Protein AF-A0A966VC44-F1 (afdb_monomer_lite)

pLDDT: mean 82.42, std 14.02, range [41.19, 95.12]

Sequence (64 aa):
MDRPFPITATRAALSPMKTVARVRDVLWRYR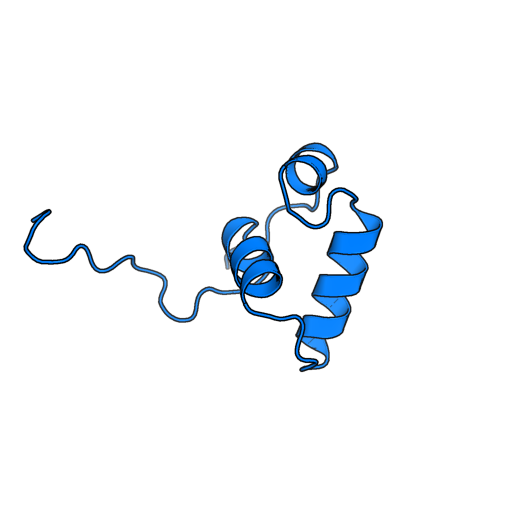RGESIGFTLVSSLKSMGLIPRAHGRYELGTKYQ

Foldseek 3Di:
DDDQDDQDQVLCCVAPLNGSVSLVVLLVCVVVVHDPDDRNVVSCCVSSVDPDPDPDDPDPPVRD

Radius of gyration: 13.3 Å; chains: 1; bounding box: 33×32×24 Å

Secondary structure (DSSP, 8-state):
--PPPP--HHHHHHSTT-SHHHHHHHHHHHHTT----HHHHHHHHHTTSS--SSSS----GGG-

Structure (mmCIF, N/CA/C/O backbone):
data_AF-A0A966VC44-F1
#
_entry.id   AF-A0A966VC44-F1
#
loop_
_atom_site.group_PDB
_atom_site.id
_atom_site.type_symbol
_atom_site.label_atom_id
_atom_site.label_alt_id
_atom_site.label_comp_id
_atom_site.label_asym_id
_atom_site.label_entity_id
_atom_site.label_seq_id
_atom_site.pdbx_PDB_ins_code
_atom_site.Cartn_x
_atom_site.Cartn_y
_atom_site.Cartn_z
_atom_site.occupancy
_atom_site.B_iso_or_equiv
_atom_site.auth_seq_id
_atom_site.auth_comp_id
_atom_site.auth_asym_id
_atom_site.auth_atom_id
_atom_site.pdbx_PDB_model_num
ATOM 1 N N . MET A 1 1 ? -19.474 -10.440 -5.249 1.00 41.19 1 MET A N 1
ATOM 2 C CA . MET A 1 1 ? -18.082 -10.718 -4.838 1.00 41.19 1 MET A CA 1
ATOM 3 C C . MET A 1 1 ? -17.176 -9.728 -5.550 1.00 41.19 1 MET A C 1
ATOM 5 O O . MET A 1 1 ? -16.947 -9.889 -6.744 1.00 41.19 1 MET A O 1
ATOM 9 N N . ASP A 1 2 ? -16.738 -8.682 -4.849 1.00 59.12 2 ASP A N 1
ATOM 10 C CA . ASP A 1 2 ? -15.745 -7.725 -5.350 1.00 59.12 2 ASP A CA 1
ATOM 11 C C . ASP A 1 2 ? -14.418 -8.458 -5.548 1.00 59.12 2 ASP A C 1
ATOM 13 O O . ASP A 1 2 ? -13.748 -8.825 -4.581 1.00 59.12 2 ASP A O 1
ATOM 17 N N . ARG A 1 3 ? -14.048 -8.744 -6.799 1.00 58.16 3 ARG A N 1
ATOM 18 C CA . ARG A 1 3 ? -12.700 -9.249 -7.075 1.00 58.16 3 ARG A CA 1
ATOM 19 C C . ARG A 1 3 ? -11.734 -8.094 -6.807 1.00 58.16 3 ARG A C 1
ATOM 21 O O . ARG A 1 3 ? -11.930 -7.031 -7.397 1.00 58.16 3 ARG A O 1
ATOM 28 N N . PRO A 1 4 ? -10.704 -8.270 -5.961 1.00 66.38 4 PRO A N 1
ATOM 29 C CA . PRO A 1 4 ? -9.706 -7.230 -5.766 1.00 66.38 4 PRO A CA 1
ATOM 30 C C . PRO A 1 4 ? -9.104 -6.855 -7.120 1.00 66.38 4 PRO A C 1
ATOM 32 O O . PRO A 1 4 ? -8.792 -7.727 -7.937 1.00 66.38 4 PRO A O 1
ATOM 35 N N . PHE A 1 5 ? -8.985 -5.552 -7.374 1.00 74.31 5 PHE A N 1
ATOM 36 C CA . PHE A 1 5 ? -8.476 -5.061 -8.649 1.00 74.31 5 PHE A CA 1
ATOM 37 C C . PHE A 1 5 ? -7.074 -5.622 -8.939 1.00 74.31 5 PHE A C 1
ATOM 39 O O . PHE A 1 5 ? -6.279 -5.811 -8.012 1.00 74.31 5 PHE A O 1
ATOM 46 N N . PRO A 1 6 ? -6.724 -5.849 -10.218 1.00 80.62 6 PRO A N 1
ATOM 47 C CA . PRO A 1 6 ? -5.402 -6.346 -10.573 1.00 80.62 6 PRO A CA 1
ATOM 48 C C . PRO A 1 6 ? -4.300 -5.377 -10.118 1.00 80.62 6 PRO A C 1
ATOM 50 O O . PRO A 1 6 ? -4.410 -4.155 -10.267 1.00 80.62 6 PRO A O 1
ATOM 53 N N . ILE A 1 7 ? -3.203 -5.927 -9.584 1.00 83.81 7 ILE A N 1
ATOM 54 C CA . ILE A 1 7 ? -2.014 -5.143 -9.226 1.00 83.81 7 ILE A CA 1
ATOM 55 C C . IL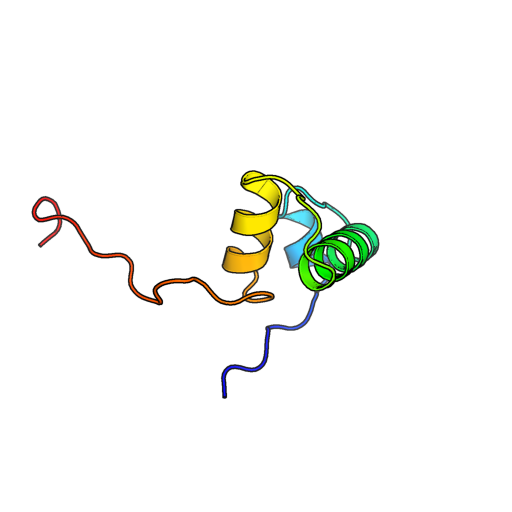E A 1 7 ? -1.276 -4.770 -10.517 1.00 83.81 7 ILE A C 1
ATOM 57 O O . ILE A 1 7 ? -0.498 -5.556 -11.052 1.00 83.81 7 ILE A O 1
ATOM 61 N N . THR A 1 8 ? -1.520 -3.561 -11.015 1.00 86.94 8 THR A N 1
ATOM 62 C CA . THR A 1 8 ? -0.844 -2.997 -12.196 1.00 86.94 8 THR A CA 1
ATOM 63 C C . THR A 1 8 ? 0.341 -2.113 -11.802 1.00 86.94 8 THR A C 1
ATOM 65 O O . THR A 1 8 ? 0.265 -1.411 -10.788 1.00 86.94 8 THR A O 1
ATOM 68 N N . ALA A 1 9 ? 1.380 -2.053 -12.640 1.00 86.50 9 ALA A N 1
ATOM 69 C CA . ALA A 1 9 ? 2.545 -1.188 -12.427 1.00 86.50 9 ALA A CA 1
ATOM 70 C C . ALA A 1 9 ? 2.177 0.300 -12.287 1.00 86.50 9 ALA A C 1
ATOM 72 O O . ALA A 1 9 ? 2.675 0.965 -11.383 1.00 86.50 9 ALA A O 1
ATOM 73 N N . THR A 1 10 ? 1.232 0.797 -13.089 1.00 87.31 10 THR A N 1
ATOM 74 C CA . THR A 1 10 ? 0.773 2.196 -13.048 1.00 87.31 10 THR A CA 1
ATOM 75 C C . THR A 1 10 ? 0.205 2.575 -11.679 1.00 87.31 10 THR A C 1
ATOM 77 O O . THR A 1 10 ? 0.603 3.573 -11.084 1.00 87.31 10 THR A O 1
ATOM 80 N N . ARG A 1 11 ? -0.677 1.736 -11.118 1.00 85.19 11 ARG A N 1
ATOM 81 C CA . ARG A 1 11 ? -1.236 1.947 -9.771 1.00 85.19 11 ARG A CA 1
ATOM 82 C C . ARG A 1 11 ? -0.175 1.827 -8.679 1.00 85.19 11 ARG A C 1
ATOM 84 O O . ARG A 1 11 ? -0.220 2.572 -7.705 1.00 85.19 11 ARG A O 1
ATOM 91 N N . ALA A 1 12 ? 0.781 0.910 -8.838 1.00 88.94 12 ALA A N 1
ATOM 92 C CA . ALA A 1 12 ? 1.887 0.776 -7.897 1.00 88.94 12 ALA A CA 1
ATOM 93 C C . ALA A 1 12 ? 2.762 2.043 -7.875 1.00 88.94 12 ALA A C 1
ATOM 95 O O . ALA A 1 12 ? 3.085 2.515 -6.786 1.00 88.94 12 ALA A O 1
ATOM 96 N N . ALA A 1 13 ? 3.056 2.638 -9.035 1.00 89.25 13 ALA A N 1
ATOM 97 C CA . ALA A 1 13 ? 3.844 3.869 -9.163 1.00 89.25 13 ALA A CA 1
ATOM 98 C C . ALA A 1 13 ? 3.179 5.089 -8.495 1.00 89.25 13 ALA A C 1
ATOM 100 O O . ALA A 1 13 ? 3.856 5.913 -7.872 1.00 89.25 13 ALA A O 1
ATOM 101 N N . LEU A 1 14 ? 1.846 5.170 -8.572 1.00 88.62 14 LEU A N 1
ATOM 102 C CA . LEU A 1 14 ? 1.050 6.204 -7.899 1.00 88.62 14 LEU A CA 1
ATOM 103 C C . LEU A 1 14 ? 0.964 6.001 -6.379 1.00 88.62 14 LEU A C 1
ATOM 105 O O . LEU A 1 14 ? 0.707 6.947 -5.641 1.00 88.62 14 LEU A O 1
ATOM 109 N N . SER A 1 15 ? 1.197 4.781 -5.895 1.00 88.38 15 SER A N 1
ATOM 110 C CA . SER A 1 15 ? 1.177 4.475 -4.466 1.00 88.38 15 SER A CA 1
ATOM 111 C C . SER A 1 15 ? 2.522 4.785 -3.781 1.00 88.38 15 SER A C 1
ATOM 113 O O . SER A 1 15 ? 3.566 4.841 -4.440 1.00 88.38 15 SER A O 1
ATOM 115 N N . PRO 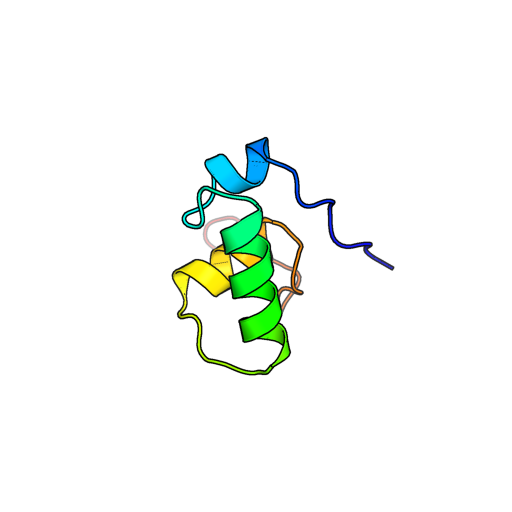A 1 16 ? 2.554 4.880 -2.439 1.00 89.75 16 PRO A N 1
ATOM 116 C CA . PRO A 1 16 ? 3.800 4.972 -1.670 1.00 89.75 16 PRO A CA 1
ATOM 117 C C . PRO A 1 16 ? 4.729 3.762 -1.845 1.00 89.75 16 PRO A C 1
ATOM 119 O O . PRO A 1 16 ? 5.918 3.857 -1.571 1.00 89.75 16 PRO A O 1
ATOM 122 N N . MET A 1 17 ? 4.200 2.621 -2.302 1.00 92.25 17 MET A N 1
ATOM 123 C CA . MET A 1 17 ? 4.974 1.393 -2.507 1.00 92.25 17 MET A CA 1
ATOM 124 C C . MET A 1 17 ? 5.825 1.451 -3.782 1.00 92.25 17 MET A C 1
ATOM 126 O O . MET A 1 17 ? 6.817 0.730 -3.864 1.00 92.25 17 MET A O 1
ATOM 130 N N . LYS A 1 18 ? 5.467 2.316 -4.746 1.00 89.88 18 LYS A N 1
ATOM 131 C CA . LYS A 1 18 ? 6.146 2.606 -6.027 1.00 89.88 18 LYS A CA 1
ATOM 132 C C . LYS A 1 18 ? 6.304 1.440 -7.007 1.00 89.88 18 LYS A C 1
ATOM 134 O O . LYS A 1 18 ? 6.253 1.655 -8.212 1.00 89.88 18 LYS A O 1
ATOM 139 N N . THR A 1 19 ? 6.448 0.209 -6.527 1.00 93.31 19 THR A N 1
ATOM 140 C CA . THR A 1 19 ? 6.708 -0.985 -7.335 1.00 93.31 19 THR A CA 1
ATOM 141 C C . THR A 1 19 ? 5.716 -2.100 -7.023 1.00 93.31 19 THR A C 1
ATOM 143 O O . THR A 1 19 ? 5.217 -2.231 -5.905 1.00 93.31 19 THR A O 1
ATOM 146 N N . VAL A 1 20 ? 5.446 -2.951 -8.016 1.00 92.88 20 VAL A N 1
ATOM 147 C CA . VAL A 1 20 ? 4.556 -4.116 -7.860 1.00 92.88 20 VAL A CA 1
ATOM 148 C C . VAL A 1 20 ? 5.106 -5.102 -6.828 1.00 92.88 20 VAL A C 1
ATOM 150 O O . VAL A 1 20 ? 4.339 -5.661 -6.046 1.00 92.88 20 VAL A O 1
ATOM 153 N N . ALA A 1 21 ? 6.428 -5.291 -6.792 1.00 93.50 21 ALA A N 1
ATOM 154 C CA . ALA A 1 21 ? 7.087 -6.160 -5.821 1.00 93.50 21 ALA A CA 1
ATOM 155 C C . ALA A 1 21 ? 6.814 -5.698 -4.384 1.00 93.50 21 ALA A C 1
ATOM 157 O O . ALA A 1 21 ? 6.390 -6.496 -3.549 1.00 93.50 21 ALA A O 1
ATOM 158 N N . ARG A 1 22 ? 6.947 -4.392 -4.121 1.00 93.81 22 ARG A N 1
ATOM 159 C CA . ARG A 1 22 ? 6.663 -3.818 -2.805 1.00 93.81 22 ARG A CA 1
ATOM 160 C C . ARG A 1 22 ? 5.185 -3.914 -2.437 1.00 93.81 22 ARG A C 1
ATOM 162 O O . ARG A 1 22 ? 4.874 -4.205 -1.291 1.00 93.81 22 ARG A O 1
ATOM 169 N N . VAL A 1 23 ? 4.275 -3.731 -3.397 1.00 93.44 23 VAL A N 1
ATOM 170 C CA . VAL A 1 23 ? 2.834 -3.937 -3.163 1.00 93.44 23 VAL A CA 1
ATOM 171 C C . VAL A 1 23 ? 2.542 -5.378 -2.743 1.00 93.44 23 VAL A C 1
ATOM 173 O O . VAL A 1 23 ? 1.781 -5.595 -1.803 1.00 93.44 23 VAL A O 1
ATOM 176 N N . ARG A 1 24 ? 3.155 -6.365 -3.408 1.00 93.56 24 ARG A N 1
ATOM 177 C CA . ARG A 1 24 ? 2.991 -7.787 -3.071 1.00 93.56 24 ARG A CA 1
ATOM 178 C C . ARG A 1 24 ? 3.541 -8.119 -1.687 1.00 93.56 24 ARG A C 1
ATOM 180 O O . ARG A 1 24 ? 2.843 -8.772 -0.920 1.00 93.56 24 ARG A O 1
ATOM 187 N N . ASP A 1 25 ? 4.738 -7.634 -1.369 1.00 95.12 25 ASP A N 1
ATOM 188 C CA . ASP A 1 25 ? 5.366 -7.780 -0.050 1.00 95.12 25 ASP A CA 1
ATOM 189 C C . ASP A 1 25 ? 4.467 -7.212 1.059 1.00 95.12 25 ASP A C 1
ATOM 191 O O . ASP A 1 25 ? 4.075 -7.914 1.989 1.00 95.12 25 ASP A O 1
ATOM 195 N N . VAL A 1 26 ? 4.028 -5.963 0.907 1.00 94.19 26 VAL A N 1
ATOM 196 C CA . VAL A 1 26 ? 3.172 -5.281 1.886 1.00 94.19 26 VAL A CA 1
ATOM 197 C C . VAL A 1 26 ? 1.809 -5.966 2.027 1.00 94.19 26 VAL A C 1
ATOM 199 O O . VAL A 1 26 ? 1.311 -6.115 3.142 1.00 94.19 26 VAL A O 1
ATOM 202 N N . LEU A 1 27 ? 1.212 -6.430 0.925 1.00 93.56 27 LEU A N 1
ATOM 203 C CA . LEU A 1 27 ? -0.036 -7.195 0.957 1.00 93.56 27 LEU A CA 1
ATOM 204 C C . LEU A 1 27 ? 0.135 -8.535 1.683 1.00 93.56 27 LEU A C 1
ATOM 206 O O . LEU A 1 27 ? -0.749 -8.946 2.434 1.00 93.56 27 LEU A O 1
ATOM 210 N N . TRP A 1 28 ? 1.257 -9.219 1.470 1.00 94.81 28 TRP A N 1
ATOM 211 C CA . TRP A 1 28 ? 1.558 -10.475 2.145 1.00 94.81 28 TRP A CA 1
ATOM 212 C C . TRP A 1 28 ? 1.755 -10.271 3.651 1.00 94.81 28 TRP A C 1
ATOM 214 O O . TRP A 1 28 ? 1.135 -10.977 4.445 1.00 94.81 28 TRP A O 1
ATOM 224 N N . ARG A 1 29 ? 2.512 -9.243 4.049 1.00 95.00 29 ARG A N 1
ATOM 225 C CA . ARG A 1 29 ? 2.681 -8.845 5.456 1.00 95.00 29 ARG A CA 1
ATOM 226 C C . ARG A 1 29 ? 1.346 -8.500 6.118 1.00 95.00 29 ARG A C 1
ATOM 228 O O . ARG A 1 29 ? 1.052 -9.006 7.197 1.00 95.00 29 ARG A O 1
ATOM 235 N N . TYR A 1 30 ? 0.492 -7.734 5.433 1.00 92.81 30 TYR A N 1
ATOM 236 C CA . TYR A 1 30 ? -0.862 -7.431 5.909 1.00 92.81 30 TYR A CA 1
ATOM 237 C C . TYR A 1 30 ? -1.692 -8.700 6.144 1.00 92.81 30 TYR A C 1
ATOM 239 O O . TYR A 1 30 ? -2.333 -8.840 7.182 1.00 92.81 30 TYR A O 1
ATOM 247 N N . ARG A 1 31 ? -1.658 -9.657 5.206 1.00 90.31 31 ARG A N 1
ATOM 248 C CA . ARG A 1 31 ? -2.387 -10.934 5.322 1.00 90.31 31 ARG A CA 1
ATOM 249 C C . ARG A 1 31 ? -1.881 -11.821 6.459 1.00 90.31 31 ARG A C 1
ATOM 251 O O . ARG A 1 31 ? -2.649 -12.629 6.966 1.00 90.31 31 ARG A O 1
ATOM 258 N N . ARG A 1 32 ? -0.623 -11.662 6.870 1.00 94.12 32 ARG A N 1
ATOM 259 C CA . ARG A 1 32 ? -0.044 -12.330 8.046 1.00 94.12 32 ARG A CA 1
ATOM 260 C C . ARG A 1 32 ? -0.384 -11.645 9.372 1.00 94.12 32 ARG A C 1
ATOM 262 O O . ARG A 1 32 ? 0.021 -12.143 10.414 1.00 94.12 32 ARG A O 1
ATOM 269 N N . GLY A 1 33 ? -1.108 -10.525 9.343 1.00 91.88 33 GLY A N 1
ATOM 270 C CA . GLY A 1 33 ? -1.434 -9.747 10.538 1.00 91.88 33 GLY A CA 1
ATOM 271 C C . GLY A 1 33 ? -0.287 -8.860 11.029 1.00 91.88 33 GLY A C 1
ATOM 272 O O . GLY A 1 33 ? -0.342 -8.362 12.149 1.00 91.88 33 GLY A O 1
ATOM 273 N N . GLU A 1 34 ? 0.751 -8.641 10.216 1.00 93.94 34 GLU A N 1
ATOM 274 C CA . GLU A 1 34 ? 1.839 -7.737 10.588 1.00 93.94 34 GLU A CA 1
ATOM 275 C C . GLU A 1 34 ? 1.398 -6.269 10.511 1.00 93.94 34 GLU A C 1
ATOM 277 O O . GLU A 1 34 ? 0.674 -5.849 9.601 1.00 93.94 34 GLU A O 1
ATOM 282 N N . SER A 1 35 ? 1.910 -5.450 11.433 1.00 91.94 35 SER A N 1
ATOM 283 C CA . SER A 1 35 ? 1.725 -4.001 11.367 1.00 91.94 35 SER A CA 1
ATOM 284 C C . SER A 1 35 ? 2.581 -3.407 10.245 1.00 91.94 35 SER A C 1
ATOM 286 O O . SER A 1 35 ? 3.809 -3.387 10.309 1.00 91.94 35 SER A O 1
ATOM 288 N N . ILE A 1 36 ? 1.915 -2.913 9.201 1.00 91.50 36 ILE A N 1
ATOM 289 C CA . ILE A 1 36 ? 2.534 -2.227 8.053 1.00 91.50 36 ILE A CA 1
ATOM 290 C C . ILE A 1 36 ? 2.356 -0.696 8.113 1.00 91.50 36 ILE A C 1
ATOM 292 O O . ILE A 1 36 ? 2.797 0.020 7.220 1.00 91.50 36 ILE A O 1
ATOM 296 N N . GLY A 1 37 ? 1.711 -0.176 9.161 1.00 93.19 37 GLY A N 1
ATOM 297 C CA . GLY A 1 37 ? 1.457 1.256 9.346 1.00 93.19 37 GLY A CA 1
ATOM 298 C C . GLY A 1 37 ? 0.271 1.812 8.543 1.00 93.19 37 GLY A C 1
ATOM 299 O O . GLY A 1 37 ? -0.151 1.268 7.519 1.00 93.19 37 GLY A O 1
ATOM 300 N N . PHE A 1 38 ? -0.276 2.937 9.017 1.00 90.25 38 PHE A N 1
ATOM 301 C CA . PHE A 1 38 ? -1.516 3.535 8.503 1.00 90.25 38 PHE A CA 1
ATOM 302 C C . PHE A 1 38 ? -1.468 3.851 7.001 1.00 90.25 38 PHE A C 1
ATOM 304 O O . PHE A 1 38 ? -2.385 3.488 6.263 1.00 90.25 38 PHE A O 1
ATOM 311 N N . THR A 1 39 ? -0.388 4.477 6.530 1.00 93.19 39 THR A N 1
ATOM 312 C CA . THR A 1 39 ? -0.237 4.904 5.131 1.00 93.19 39 THR A CA 1
ATOM 313 C C . THR A 1 39 ? -0.310 3.730 4.157 1.00 93.19 39 THR A C 1
ATOM 315 O O . THR A 1 39 ? -0.994 3.812 3.133 1.00 93.19 39 THR A O 1
ATOM 318 N N . LEU A 1 40 ? 0.352 2.613 4.479 1.00 93.69 40 LEU A N 1
ATOM 319 C CA . LEU A 1 40 ? 0.347 1.422 3.632 1.00 93.69 40 LEU A CA 1
ATOM 320 C C . LEU A 1 40 ? -1.015 0.722 3.662 1.00 93.69 40 LEU A C 1
ATOM 322 O O . LEU A 1 40 ? -1.531 0.371 2.602 1.00 93.69 40 LEU A O 1
ATOM 326 N N . VAL A 1 41 ? -1.652 0.613 4.833 1.00 92.75 41 VAL A N 1
ATOM 327 C CA . VAL A 1 41 ? -3.025 0.085 4.948 1.00 92.75 41 VAL A CA 1
ATOM 328 C C . VAL A 1 41 ? -4.010 0.930 4.132 1.00 92.75 41 VAL A C 1
ATOM 330 O O . VAL A 1 41 ? -4.802 0.391 3.360 1.00 92.75 41 VAL A O 1
ATOM 333 N N . SER A 1 42 ? -3.960 2.256 4.269 1.00 90.69 42 SER A N 1
ATOM 334 C CA . SER A 1 42 ? -4.826 3.186 3.533 1.00 90.69 42 SER A CA 1
ATOM 335 C C . SER A 1 42 ? -4.609 3.093 2.017 1.00 90.69 42 SER A C 1
ATOM 337 O O . SER A 1 42 ? -5.565 3.093 1.235 1.00 90.69 42 SER A O 1
ATOM 339 N N . SER A 1 43 ? -3.356 2.912 1.595 1.00 91.12 43 SER A N 1
ATOM 340 C CA . SER A 1 43 ? -3.009 2.713 0.186 1.00 91.12 43 SER A CA 1
ATOM 341 C C . SER A 1 43 ? -3.572 1.397 -0.356 1.00 91.12 43 SER A C 1
ATOM 343 O O . SER A 1 43 ? -4.246 1.413 -1.383 1.00 91.12 43 SER A O 1
ATOM 345 N N . LEU A 1 44 ? -3.394 0.271 0.348 1.00 90.69 44 LEU A N 1
ATOM 346 C CA . LEU A 1 44 ? -3.965 -1.023 -0.052 1.00 90.69 44 LEU A CA 1
ATOM 347 C C . LEU A 1 44 ? -5.502 -0.977 -0.142 1.00 90.69 44 LEU A C 1
ATOM 349 O O . LEU A 1 44 ? -6.079 -1.533 -1.078 1.00 90.69 44 LEU A O 1
ATOM 353 N N . LYS A 1 45 ? -6.161 -0.277 0.794 1.00 89.38 45 LYS A N 1
ATOM 354 C CA . LYS A 1 45 ? -7.616 -0.030 0.778 1.00 89.38 45 LYS A CA 1
ATOM 355 C C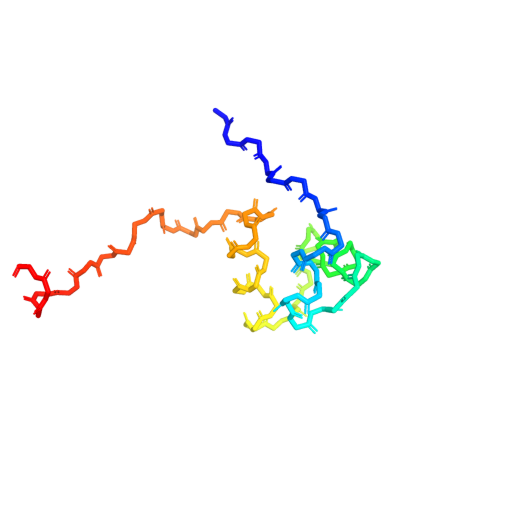 . LYS A 1 45 ? -8.050 0.793 -0.431 1.00 89.38 45 LYS A C 1
ATOM 357 O O . LYS A 1 45 ? -9.096 0.531 -1.012 1.00 89.38 45 LYS A O 1
ATOM 362 N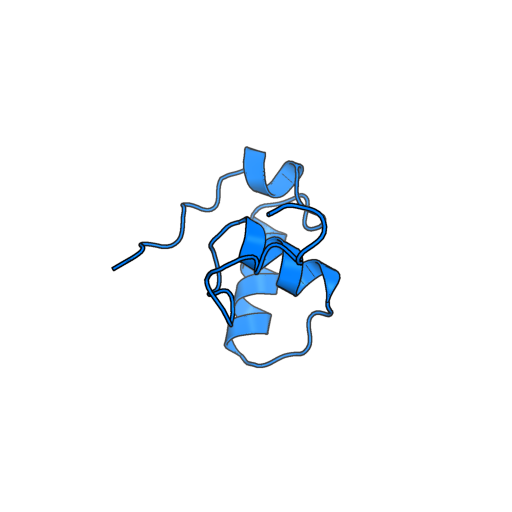 N . SER A 1 46 ? -7.281 1.815 -0.800 1.00 87.19 46 SER A N 1
ATOM 363 C CA . SER A 1 46 ? -7.549 2.663 -1.973 1.00 87.19 46 SER A CA 1
ATOM 364 C C . SER A 1 46 ? -7.297 1.941 -3.291 1.00 87.19 46 SER A C 1
ATOM 366 O O . SER A 1 46 ? -8.015 2.161 -4.258 1.00 87.19 46 SER A O 1
ATOM 368 N N . MET A 1 47 ? -6.341 1.013 -3.315 1.00 87.31 47 MET A N 1
ATOM 369 C CA . MET A 1 47 ? -6.111 0.124 -4.454 1.00 87.31 47 MET A CA 1
ATOM 370 C C . MET A 1 47 ? -7.168 -0.988 -4.573 1.00 87.31 47 MET A C 1
ATOM 372 O O . MET A 1 47 ? -7.162 -1.715 -5.566 1.00 87.31 47 MET A O 1
ATOM 376 N N . GLY A 1 48 ? -8.050 -1.139 -3.577 1.00 86.69 48 GLY A N 1
ATOM 377 C CA . GLY A 1 48 ? -9.050 -2.206 -3.512 1.00 86.69 48 GLY A CA 1
ATOM 378 C C . GLY A 1 48 ? -8.445 -3.600 -3.327 1.00 86.69 48 GLY A C 1
ATOM 379 O O . GLY A 1 48 ? -9.050 -4.590 -3.724 1.00 86.69 48 GLY A O 1
ATOM 380 N N . LEU A 1 49 ? -7.236 -3.685 -2.761 1.00 88.44 49 LEU A N 1
ATOM 381 C CA . LEU A 1 49 ? -6.546 -4.954 -2.500 1.00 88.44 49 LEU A CA 1
ATOM 382 C C . LEU A 1 49 ? -6.945 -5.575 -1.159 1.00 88.44 49 LEU A C 1
ATOM 384 O O . LEU A 1 49 ? -6.781 -6.780 -0.966 1.00 88.44 49 LEU A O 1
ATOM 388 N N . ILE A 1 50 ? -7.443 -4.749 -0.238 1.00 88.19 50 ILE A N 1
ATOM 389 C CA . ILE A 1 50 ? -7.950 -5.157 1.072 1.00 88.19 50 ILE A CA 1
ATOM 390 C C . ILE A 1 50 ? -9.281 -4.445 1.344 1.00 88.19 50 ILE A C 1
ATOM 392 O O . ILE A 1 50 ? -9.479 -3.323 0.859 1.00 88.19 50 ILE A O 1
ATOM 396 N N . PRO A 1 51 ? -10.188 -5.057 2.121 1.00 83.94 51 PRO A N 1
ATOM 397 C CA . PRO A 1 51 ? -11.473 -4.452 2.430 1.00 83.94 51 PRO A CA 1
ATOM 398 C C . PRO A 1 51 ? -11.312 -3.181 3.273 1.00 83.94 51 PRO A C 1
ATOM 400 O O . PRO A 1 51 ? -10.443 -3.060 4.144 1.00 83.94 51 PRO A O 1
ATOM 403 N N . ARG A 1 52 ? -12.196 -2.215 3.029 1.00 79.62 52 ARG A N 1
ATOM 404 C CA . ARG A 1 52 ? -12.424 -1.098 3.949 1.00 79.62 52 ARG A CA 1
ATOM 405 C C . ARG A 1 52 ? -13.378 -1.589 5.039 1.00 79.62 52 ARG A C 1
ATOM 407 O O . ARG A 1 52 ? -14.343 -2.272 4.723 1.00 79.62 52 ARG A O 1
ATOM 414 N N . ALA A 1 53 ? -13.096 -1.259 6.303 1.00 71.44 53 ALA A N 1
ATOM 415 C CA . ALA A 1 53 ? -13.900 -1.711 7.447 1.00 71.44 53 ALA A CA 1
ATOM 416 C C . ALA A 1 53 ? -15.377 -1.300 7.314 1.00 71.44 53 ALA A C 1
ATOM 418 O O . ALA A 1 53 ? -16.267 -2.072 7.650 1.00 71.44 53 ALA A O 1
ATOM 419 N N . HIS A 1 54 ? -15.626 -0.123 6.735 1.00 64.19 54 HIS A N 1
ATOM 420 C CA . HIS A 1 54 ? -16.960 0.376 6.436 1.00 64.19 54 HIS A CA 1
ATOM 421 C C . HIS A 1 54 ? -16.937 0.926 5.008 1.00 64.19 54 HIS A C 1
ATOM 423 O O . HIS A 1 54 ? -16.150 1.813 4.677 1.00 64.19 54 HIS A O 1
ATOM 429 N N . GLY A 1 55 ? -17.736 0.333 4.121 1.00 55.66 55 GLY A N 1
ATOM 430 C CA . GLY A 1 55 ? -17.760 0.636 2.684 1.00 55.66 55 GLY A CA 1
ATOM 431 C C . GLY A 1 55 ? -18.409 1.974 2.318 1.00 55.66 55 GLY A C 1
ATOM 432 O O . GLY A 1 55 ? -18.699 2.197 1.148 1.00 55.66 55 GLY A O 1
ATOM 433 N N . ARG A 1 56 ? -18.670 2.854 3.289 1.00 58.66 56 ARG A N 1
ATOM 434 C CA . ARG A 1 56 ? -19.293 4.158 3.066 1.00 58.66 56 ARG A CA 1
ATOM 435 C C . ARG A 1 56 ? -18.428 5.225 3.720 1.00 58.66 56 ARG A C 1
ATOM 437 O O . ARG A 1 56 ? -18.119 5.132 4.903 1.00 58.66 56 ARG A O 1
ATOM 444 N N . TYR A 1 57 ? -18.020 6.218 2.935 1.00 53.00 57 TYR A N 1
ATOM 445 C CA . TYR A 1 57 ? -17.703 7.517 3.511 1.00 53.00 57 TYR A CA 1
ATOM 446 C C . TYR A 1 57 ? -19.024 8.036 4.073 1.00 53.00 57 TYR A C 1
ATOM 448 O O . TYR A 1 57 ? -19.935 8.332 3.303 1.00 53.00 57 TYR A O 1
ATOM 456 N N . GLU A 1 58 ? -19.167 8.071 5.392 1.00 54.84 58 GLU A N 1
ATOM 457 C CA . GLU A 1 58 ? -20.233 8.861 5.994 1.00 54.84 58 GLU A CA 1
ATOM 458 C C . GLU A 1 58 ? -19.891 10.322 5.698 1.00 54.84 58 GLU A C 1
ATOM 460 O O . GLU A 1 58 ? -18.931 10.877 6.237 1.00 54.84 58 GLU A O 1
ATOM 465 N N . LEU A 1 59 ? -20.602 10.914 4.735 1.00 62.78 59 LEU A N 1
ATOM 466 C CA . LEU A 1 59 ? -20.556 12.353 4.527 1.00 62.78 59 LEU A CA 1
ATOM 467 C C . LEU A 1 59 ? -21.083 12.980 5.817 1.00 62.78 59 LEU A C 1
ATOM 469 O O . LEU A 1 59 ? -22.226 12.747 6.202 1.00 62.78 59 LEU A O 1
ATOM 473 N N . GLY A 1 60 ? -20.229 13.724 6.519 1.00 62.38 60 GLY A N 1
ATOM 474 C CA . GLY A 1 60 ? -20.675 14.499 7.670 1.00 62.38 60 GLY A CA 1
ATOM 475 C C . GLY A 1 60 ? -21.735 15.517 7.245 1.00 62.38 60 GLY A C 1
ATOM 476 O O . GLY A 1 60 ? -21.762 15.936 6.088 1.00 62.38 60 GLY A O 1
ATOM 477 N N . THR A 1 61 ? -22.551 15.972 8.193 1.00 67.25 61 THR A N 1
ATOM 478 C CA . THR A 1 61 ? -23.667 16.923 7.999 1.00 67.25 61 THR A CA 1
ATOM 479 C C . THR A 1 61 ? -23.305 18.185 7.210 1.00 67.25 61 THR A C 1
ATOM 481 O O . THR A 1 61 ? -24.175 18.818 6.631 1.00 67.25 61 THR A O 1
ATOM 484 N N . LYS A 1 62 ? -22.020 18.553 7.154 1.00 67.81 62 LYS A N 1
ATOM 485 C CA . LYS A 1 62 ? -21.502 19.676 6.360 1.00 67.81 62 LYS A CA 1
ATOM 486 C C . LYS A 1 62 ? -21.679 19.505 4.840 1.00 67.81 62 LYS A C 1
ATOM 488 O O . LYS A 1 62 ? -21.667 20.503 4.129 1.00 67.81 62 LYS A O 1
ATOM 493 N N . TYR A 1 63 ? -21.774 18.268 4.353 1.00 59.28 63 TYR A N 1
ATOM 494 C CA . TYR A 1 63 ? -21.859 17.930 2.926 1.00 59.28 63 TYR A CA 1
ATOM 495 C C . TYR A 1 63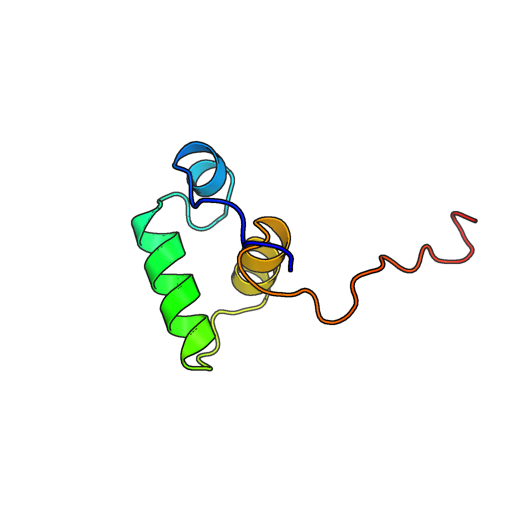 ? -23.128 17.123 2.585 1.00 59.28 63 TYR A C 1
ATOM 497 O O . TYR A 1 63 ? -23.133 16.417 1.575 1.00 59.28 63 TYR A O 1
ATOM 505 N N . GLN A 1 64 ? -24.153 17.179 3.449 1.00 54.97 64 GLN A N 1
ATOM 506 C CA . GLN A 1 64 ? -25.517 16.743 3.121 1.00 54.97 64 GLN A CA 1
ATOM 507 C C . GLN A 1 64 ? -26.250 17.804 2.304 1.00 54.97 64 GLN A C 1
ATOM 509 O O . GLN A 1 64 ? -25.986 19.005 2.533 1.00 54.97 64 GLN A O 1
#